Protein AF-A0A5N3V590-F1 (afdb_monomer)

Mean predicted aligned error: 6.96 Å

Organism: Muntiacus muntjak (NCBI:txid9888)

Secondary structure (DSSP, 8-state):
-EEEETTEEE---S-HHHHHHHHHHHHHHHHHHHHHTTS-S-TTHHHHHHHHH-S-EEE--TTS--EEESS---SSTHHHHHHHHHHH--TT--HHHHHHHHHHHHHHHHHH-TT--S-EEEEEEETTEEEEEEE-GGGS--PPP-PPPP-

Structure (mmCIF, N/CA/C/O backbone):
data_AF-A0A5N3V590-F1
#
_entry.id   AF-A0A5N3V590-F1
#
loop_
_atom_site.group_PDB
_atom_site.id
_atom_site.type_symbol
_atom_site.label_atom_id
_atom_site.label_alt_id
_atom_site.label_comp_id
_atom_site.label_asym_id
_atom_site.label_entity_id
_atom_site.label_seq_id
_atom_site.pdbx_PDB_ins_code
_atom_site.Cartn_x
_atom_site.Cartn_y
_atom_site.Cartn_z
_atom_site.occupancy
_atom_site.B_iso_or_equiv
_atom_site.auth_seq_id
_atom_site.auth_comp_id
_atom_site.auth_asym_id
_atom_site.auth_atom_id
_atom_site.pdbx_PDB_model_num
ATOM 1 N N . MET A 1 1 ? 3.738 -4.027 6.807 1.00 84.00 1 MET A N 1
ATOM 2 C CA . MET A 1 1 ? 2.496 -3.360 7.250 1.00 84.00 1 MET A CA 1
ATOM 3 C C . MET A 1 1 ? 2.145 -3.887 8.627 1.00 84.00 1 MET A C 1
ATOM 5 O O . MET A 1 1 ? 2.303 -5.084 8.840 1.00 84.00 1 MET A O 1
ATOM 9 N N . THR A 1 2 ? 1.712 -3.014 9.532 1.00 85.94 2 THR A N 1
ATOM 10 C CA . THR A 1 2 ? 1.514 -3.341 10.952 1.00 85.94 2 THR A CA 1
ATOM 11 C C . THR A 1 2 ? 0.090 -2.972 11.374 1.00 85.94 2 THR A C 1
ATOM 13 O O . THR A 1 2 ? -0.331 -1.842 11.101 1.00 85.94 2 THR A O 1
ATOM 16 N N . PRO A 1 3 ? -0.670 -3.887 12.003 1.00 85.38 3 PRO A N 1
ATOM 17 C CA . PRO A 1 3 ? -1.950 -3.543 12.611 1.00 85.38 3 PRO A CA 1
ATOM 18 C C . PRO A 1 3 ? -1.712 -2.628 13.815 1.00 85.38 3 PRO A C 1
ATOM 20 O O . PRO A 1 3 ? -0.969 -2.979 14.728 1.00 85.38 3 PRO A O 1
ATOM 23 N N . ILE A 1 4 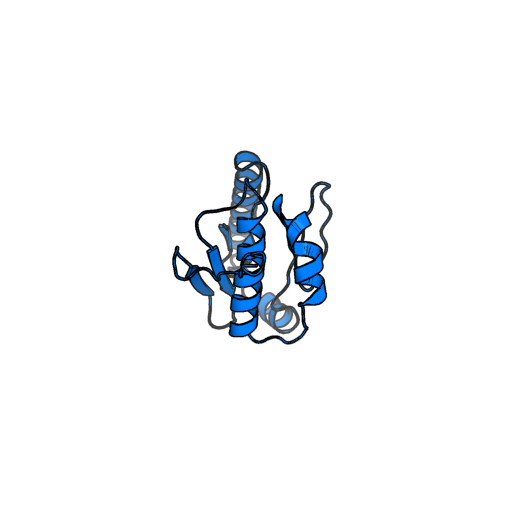? -2.341 -1.457 13.810 1.00 81.50 4 ILE A N 1
ATOM 24 C CA . ILE A 1 4 ? -2.349 -0.527 14.946 1.00 81.50 4 ILE A CA 1
ATOM 25 C C . ILE A 1 4 ? -3.582 -0.776 15.826 1.00 81.50 4 ILE A C 1
ATOM 27 O O . ILE A 1 4 ? -3.513 -0.682 17.048 1.00 81.50 4 ILE A O 1
ATOM 31 N N . HIS A 1 5 ? -4.705 -1.110 15.189 1.00 77.25 5 HIS A N 1
ATOM 32 C CA . HIS A 1 5 ? -5.978 -1.493 15.799 1.00 77.25 5 HIS A CA 1
ATOM 33 C C . HIS A 1 5 ? -6.737 -2.406 14.815 1.00 77.25 5 HIS A C 1
ATOM 35 O O . HIS A 1 5 ? -6.340 -2.504 13.655 1.00 77.25 5 HIS A O 1
ATOM 41 N N . ASP A 1 6 ? -7.856 -3.010 15.228 1.00 73.12 6 ASP A N 1
ATOM 42 C CA . ASP A 1 6 ? -8.696 -3.909 14.409 1.00 73.12 6 ASP A CA 1
ATOM 43 C C . ASP A 1 6 ? -8.997 -3.396 12.986 1.00 73.12 6 ASP A C 1
ATOM 45 O O . ASP A 1 6 ? -9.018 -4.180 12.038 1.00 73.12 6 ASP A O 1
ATOM 49 N N . CYS A 1 7 ? -9.179 -2.079 12.823 1.00 74.06 7 CYS A N 1
ATOM 50 C CA . CYS A 1 7 ? -9.485 -1.437 11.539 1.00 74.06 7 CYS A CA 1
ATOM 51 C C . CYS A 1 7 ? -8.459 -0.363 11.130 1.00 74.06 7 CYS A C 1
ATOM 53 O O . CYS A 1 7 ? -8.726 0.416 10.218 1.00 74.06 7 CYS A O 1
ATOM 55 N N . ILE A 1 8 ? -7.310 -0.270 11.812 1.00 81.56 8 ILE A N 1
ATOM 56 C CA . ILE A 1 8 ? -6.288 0.755 11.544 1.00 81.56 8 ILE A CA 1
ATOM 57 C C . ILE A 1 8 ? -4.962 0.066 11.260 1.00 81.56 8 ILE A C 1
ATOM 59 O O . ILE A 1 8 ? -4.439 -0.671 12.095 1.00 81.56 8 ILE A O 1
ATOM 63 N N . PHE A 1 9 ? -4.389 0.363 10.099 1.00 86.62 9 PHE A N 1
ATOM 64 C CA . PHE A 1 9 ? -3.139 -0.229 9.643 1.00 86.62 9 PHE A CA 1
ATOM 65 C C . PHE A 1 9 ? -2.133 0.849 9.270 1.00 86.62 9 PHE A C 1
ATOM 67 O O . PHE A 1 9 ? -2.486 1.905 8.747 1.00 86.62 9 PHE A O 1
ATOM 74 N N . CYS A 1 10 ? -0.864 0.557 9.535 1.00 87.31 10 CYS A N 1
ATOM 75 C CA . CYS A 1 10 ? 0.249 1.424 9.191 1.00 87.31 10 CYS A CA 1
ATOM 76 C C . CYS A 1 10 ? 1.151 0.760 8.144 1.00 87.31 10 CYS A C 1
ATOM 78 O O . CYS A 1 10 ? 1.582 -0.392 8.293 1.00 87.31 10 CYS A O 1
ATOM 80 N N . CYS A 1 11 ? 1.470 1.518 7.096 1.00 90.12 11 CYS A N 1
ATOM 81 C CA . CYS A 1 11 ? 2.523 1.193 6.144 1.00 90.12 11 CYS A CA 1
ATOM 82 C C . CYS A 1 11 ? 3.797 1.949 6.534 1.00 90.12 11 CYS A C 1
ATOM 84 O O . CYS A 1 11 ? 3.778 3.164 6.709 1.00 90.12 11 CYS A O 1
ATOM 86 N N . HIS A 1 12 ? 4.903 1.221 6.667 1.00 90.44 12 HIS A N 1
ATOM 87 C CA . HIS A 1 12 ? 6.188 1.775 7.081 1.00 90.44 12 HIS A CA 1
ATOM 88 C C . HIS A 1 12 ? 7.080 2.040 5.868 1.00 90.44 12 HIS A C 1
ATOM 90 O O . HIS A 1 12 ? 7.144 1.218 4.956 1.00 90.44 12 HIS A O 1
ATOM 96 N N . SER A 1 13 ? 7.813 3.153 5.887 1.00 88.12 13 SER A N 1
ATOM 97 C CA . SER A 1 13 ? 8.875 3.452 4.922 1.00 88.12 13 SER A CA 1
ATOM 98 C C . SER A 1 13 ? 9.996 4.239 5.598 1.00 88.12 13 SER A C 1
ATOM 100 O O . SER A 1 13 ? 9.710 5.138 6.389 1.00 88.12 13 SER A O 1
ATOM 102 N N . GLY A 1 14 ? 11.254 3.943 5.267 1.00 90.31 14 GLY A N 1
ATOM 103 C CA . GLY A 1 14 ? 12.427 4.569 5.884 1.00 90.31 14 GLY A CA 1
ATOM 104 C C . GLY A 1 14 ? 13.084 3.672 6.936 1.00 90.31 14 GLY A C 1
ATOM 105 O O . GLY A 1 14 ? 13.176 2.461 6.754 1.00 90.31 14 GLY A O 1
ATOM 106 N N . SER A 1 15 ? 13.577 4.265 8.025 1.00 92.38 15 SER A N 1
ATOM 107 C CA . SER A 1 15 ? 14.266 3.532 9.095 1.00 92.38 15 SER A CA 1
ATOM 108 C C . SER A 1 15 ? 13.328 2.530 9.773 1.00 92.38 15 SER A C 1
ATOM 110 O O . SER A 1 15 ? 12.330 2.908 10.392 1.00 92.38 15 SER A O 1
ATOM 112 N N . ALA A 1 16 ? 13.658 1.241 9.666 1.00 88.50 16 ALA A N 1
ATOM 113 C CA . ALA A 1 16 ? 12.868 0.169 10.266 1.00 88.50 16 ALA A CA 1
ATOM 114 C C . ALA A 1 16 ? 12.780 0.315 11.793 1.00 88.50 16 ALA A C 1
ATOM 116 O O . ALA A 1 16 ? 11.709 0.140 12.362 1.00 88.50 16 ALA A O 1
ATOM 117 N N . ALA A 1 17 ? 13.883 0.695 12.448 1.00 90.75 17 ALA A N 1
ATOM 118 C CA . ALA A 1 17 ? 13.911 0.883 13.897 1.00 90.75 17 ALA A CA 1
ATOM 119 C C . ALA A 1 17 ? 13.000 2.037 14.339 1.00 90.75 17 ALA A C 1
ATOM 121 O O . ALA A 1 17 ? 12.196 1.867 15.253 1.00 90.75 17 ALA A O 1
ATOM 122 N N . ASP A 1 18 ? 13.086 3.184 13.660 1.00 91.12 18 ASP A N 1
ATOM 123 C CA . ASP A 1 18 ? 12.321 4.373 14.048 1.00 91.12 18 ASP A CA 1
ATOM 124 C C . ASP A 1 18 ? 10.826 4.166 13.805 1.00 91.12 18 ASP A C 1
ATOM 126 O O . ASP A 1 18 ? 9.996 4.421 14.676 1.00 91.12 18 ASP A O 1
ATOM 130 N N . THR A 1 19 ? 10.473 3.666 12.619 1.00 89.19 19 THR A N 1
ATOM 131 C CA . THR A 1 19 ? 9.070 3.491 12.235 1.00 89.19 19 THR A CA 1
ATOM 132 C C . THR A 1 19 ? 8.377 2.391 13.041 1.00 89.19 19 THR A C 1
ATOM 134 O O . THR A 1 19 ? 7.196 2.545 13.356 1.00 89.19 19 THR A O 1
ATOM 137 N N . GLN A 1 20 ? 9.096 1.334 13.438 1.00 88.62 20 GLN A N 1
ATOM 138 C CA . GLN A 1 20 ? 8.568 0.312 14.342 1.00 88.62 20 GLN A CA 1
ATOM 139 C C . GLN A 1 20 ? 8.363 0.868 15.756 1.00 88.62 20 GLN A C 1
ATOM 141 O O . GLN A 1 20 ? 7.279 0.718 16.310 1.00 88.62 20 GLN A O 1
ATOM 146 N N . ALA A 1 21 ? 9.353 1.575 16.313 1.00 90.81 21 ALA A N 1
ATOM 147 C CA . ALA A 1 21 ? 9.253 2.138 17.660 1.00 90.81 21 ALA A CA 1
ATOM 148 C C . ALA A 1 21 ? 8.084 3.128 17.794 1.00 90.81 21 ALA A C 1
ATOM 150 O O . ALA A 1 21 ? 7.389 3.143 18.811 1.00 90.81 21 ALA A O 1
ATOM 151 N N . VAL A 1 22 ? 7.839 3.936 16.757 1.00 87.50 22 VAL A N 1
ATOM 152 C CA . VAL A 1 22 ? 6.689 4.850 16.717 1.00 87.50 22 VAL A CA 1
ATOM 153 C C . VAL A 1 22 ? 5.368 4.081 16.685 1.00 87.50 22 VAL A C 1
ATOM 155 O O . VAL A 1 22 ? 4.468 4.413 17.455 1.00 87.50 22 VAL A O 1
ATOM 158 N N . ALA A 1 23 ? 5.237 3.052 15.842 1.00 86.69 23 ALA A N 1
ATOM 159 C CA . ALA A 1 23 ? 4.012 2.254 15.801 1.00 86.69 23 ALA A CA 1
ATOM 160 C C . ALA A 1 23 ? 3.746 1.532 17.123 1.00 86.69 23 ALA A C 1
ATOM 162 O O . ALA A 1 23 ? 2.625 1.600 17.621 1.00 86.69 23 ALA A O 1
ATOM 163 N N . ASP A 1 24 ? 4.766 0.928 17.731 1.00 88.06 24 ASP A N 1
ATOM 164 C CA . ASP A 1 24 ? 4.640 0.254 19.025 1.00 88.06 24 ASP A CA 1
ATOM 165 C C . ASP A 1 24 ? 4.199 1.236 20.127 1.00 88.06 24 ASP A C 1
ATOM 167 O O . ASP A 1 24 ? 3.337 0.917 20.950 1.00 88.06 24 ASP A O 1
ATOM 171 N N . GLY A 1 25 ? 4.729 2.465 20.111 1.00 87.38 25 GLY A N 1
ATOM 172 C CA . GLY A 1 25 ? 4.308 3.534 21.018 1.00 87.38 25 GLY A CA 1
ATOM 173 C C . GLY A 1 25 ? 2.841 3.939 20.835 1.00 87.38 25 GLY A C 1
ATOM 174 O O . GLY A 1 25 ? 2.122 4.094 21.823 1.00 87.38 25 GLY A O 1
ATOM 175 N N . ILE A 1 26 ? 2.376 4.065 19.587 1.00 84.88 26 ILE A N 1
ATOM 176 C CA . ILE A 1 26 ? 0.975 4.389 19.271 1.00 84.88 26 ILE A CA 1
ATOM 177 C C . ILE A 1 26 ? 0.046 3.250 19.700 1.00 84.88 26 ILE A C 1
ATOM 179 O O . ILE A 1 26 ? -0.978 3.507 20.330 1.00 84.88 26 ILE A O 1
ATOM 183 N N . ILE A 1 27 ? 0.414 1.998 19.409 1.00 84.38 27 ILE A N 1
ATOM 184 C CA . ILE A 1 27 ? -0.337 0.808 19.834 1.00 84.38 27 ILE A CA 1
ATOM 185 C C . ILE A 1 27 ? -0.506 0.813 21.355 1.00 84.38 27 ILE A C 1
ATOM 187 O O . ILE A 1 27 ? -1.616 0.638 21.857 1.00 84.38 27 ILE A O 1
ATOM 191 N N . TYR A 1 28 ? 0.574 1.072 22.098 1.00 85.94 28 TYR A N 1
ATOM 192 C CA . TYR A 1 28 ? 0.525 1.164 23.555 1.00 85.94 28 TYR A CA 1
ATOM 193 C C . TYR A 1 28 ? -0.418 2.275 24.039 1.00 85.94 28 TYR A C 1
ATOM 195 O O . TYR A 1 28 ? -1.247 2.039 24.917 1.00 85.94 28 TYR A O 1
ATOM 203 N N . GLN A 1 29 ? -0.319 3.478 23.463 1.00 80.88 29 GLN A N 1
ATOM 204 C CA . GLN A 1 29 ? -1.172 4.609 23.840 1.00 80.88 29 GLN A CA 1
ATOM 205 C C . GLN A 1 29 ? -2.652 4.333 23.562 1.00 80.88 29 GLN A C 1
ATOM 207 O O . GLN A 1 29 ? -3.490 4.591 24.423 1.00 80.88 29 GLN A O 1
ATOM 212 N N . LEU A 1 30 ? -2.978 3.773 22.396 1.00 78.50 30 LEU A N 1
ATOM 213 C CA . LEU A 1 30 ? -4.349 3.400 22.046 1.00 78.50 30 LEU A CA 1
ATOM 214 C C . LEU A 1 30 ? -4.886 2.293 22.957 1.00 78.50 30 LEU A C 1
ATOM 216 O O . LEU A 1 30 ? -6.023 2.381 23.417 1.00 78.50 30 LEU A O 1
ATOM 220 N N . GLY A 1 31 ? -4.060 1.291 23.273 1.00 80.12 31 GLY A N 1
ATOM 221 C CA . GLY A 1 31 ? -4.416 0.232 24.215 1.00 80.12 31 GLY A CA 1
ATOM 222 C C . GLY A 1 31 ? -4.702 0.775 25.616 1.00 80.12 31 GLY A C 1
ATOM 223 O O . GLY A 1 31 ? -5.699 0.402 26.230 1.00 80.12 31 GLY A O 1
ATOM 224 N N . PHE A 1 32 ? -3.878 1.707 26.102 1.00 82.44 32 PHE A N 1
ATOM 225 C CA . PHE A 1 32 ? -4.107 2.372 27.384 1.00 82.44 32 PHE A CA 1
ATOM 226 C C . PHE A 1 32 ? -5.411 3.180 27.389 1.00 82.44 32 PHE A C 1
ATOM 228 O O . PHE A 1 32 ? -6.221 3.014 28.299 1.00 82.44 32 PHE A O 1
ATOM 235 N N . LEU A 1 33 ? -5.651 3.993 26.354 1.00 77.38 33 LEU A N 1
ATOM 236 C CA . LEU A 1 33 ? -6.876 4.790 26.219 1.00 77.38 33 LEU A CA 1
ATOM 237 C C . LEU A 1 33 ? -8.133 3.915 26.165 1.00 77.38 33 LEU A C 1
ATOM 239 O O . LEU A 1 33 ? -9.145 4.252 26.771 1.00 77.38 33 LEU A O 1
ATOM 243 N N . SER A 1 34 ? -8.064 2.773 25.480 1.00 72.75 34 SER A N 1
ATOM 244 C CA . SER A 1 34 ? -9.173 1.819 25.434 1.00 72.75 34 SER A CA 1
ATOM 245 C C . SER A 1 34 ? -9.498 1.231 26.812 1.00 72.75 34 SER A C 1
ATOM 247 O O . SER A 1 34 ? -10.667 1.022 27.131 1.00 72.75 34 SER A O 1
ATOM 249 N N . ILE A 1 35 ? -8.485 0.978 27.645 1.00 80.38 35 ILE A N 1
ATOM 250 C CA . ILE A 1 35 ? -8.689 0.495 29.017 1.00 80.38 35 ILE A CA 1
ATOM 251 C C . ILE A 1 35 ? -9.251 1.613 29.899 1.00 80.38 35 ILE A C 1
ATOM 253 O O . ILE A 1 35 ? -10.193 1.382 30.653 1.00 80.38 35 ILE A O 1
ATOM 257 N N . GLU A 1 36 ? -8.686 2.819 29.806 1.00 78.75 36 GLU A N 1
ATOM 258 C CA . GLU A 1 36 ? -9.082 3.969 30.626 1.00 78.75 36 GLU A CA 1
ATOM 259 C C . GLU A 1 36 ? -10.538 4.373 30.388 1.00 78.75 36 GLU A C 1
ATOM 261 O O . GLU A 1 36 ? -11.273 4.648 31.336 1.00 78.75 36 GLU A O 1
ATOM 266 N N . LEU A 1 37 ? -10.979 4.349 29.132 1.00 75.44 37 LEU A N 1
ATOM 267 C CA . LEU A 1 37 ? -12.360 4.662 28.777 1.00 75.44 37 LEU A CA 1
ATOM 268 C C . LEU A 1 37 ? -13.332 3.525 29.133 1.00 75.44 37 LEU A C 1
ATOM 270 O O . LEU A 1 37 ? -14.540 3.733 29.062 1.00 75.44 37 LEU A O 1
ATOM 274 N N . ASN A 1 38 ? -12.832 2.337 29.517 1.00 67.94 38 ASN A N 1
ATOM 275 C CA . ASN A 1 38 ? -13.593 1.089 29.698 1.00 67.94 38 ASN A CA 1
ATOM 276 C C . ASN A 1 38 ? -14.574 0.797 28.543 1.00 67.94 38 ASN A C 1
ATOM 278 O O . ASN A 1 38 ? -15.544 0.049 28.669 1.00 67.94 38 ASN A O 1
ATOM 282 N N . GLU A 1 39 ? -14.286 1.404 27.405 1.00 62.34 39 GLU A N 1
ATOM 283 C CA . GLU A 1 39 ? -14.899 1.191 26.126 1.00 62.34 39 GLU A CA 1
ATOM 284 C C . GLU A 1 39 ? -13.726 0.714 25.263 1.00 62.34 39 GLU A C 1
ATOM 286 O O . GLU A 1 39 ? -12.778 1.478 25.037 1.00 62.34 39 GLU A O 1
ATOM 291 N N . PRO A 1 40 ? -13.739 -0.525 24.729 1.00 58.78 40 PRO A N 1
ATOM 292 C CA . PRO A 1 40 ? -13.126 -0.704 23.408 1.00 58.78 40 PRO A CA 1
ATOM 293 C C . PRO A 1 40 ? -13.614 0.477 22.569 1.00 58.78 40 PRO A C 1
ATOM 295 O O . PRO A 1 40 ? -14.786 0.795 22.724 1.00 58.78 40 PRO A O 1
ATOM 298 N N . LEU A 1 41 ? -12.744 1.176 21.826 1.00 53.84 41 LEU A N 1
ATOM 299 C CA . LEU A 1 41 ? -13.010 2.451 21.119 1.00 53.84 41 LEU A CA 1
ATOM 300 C C . LEU A 1 41 ? -14.173 2.326 20.092 1.00 53.84 41 LEU A C 1
ATOM 302 O O . LEU A 1 41 ? -14.024 2.537 18.890 1.00 53.84 41 LEU A O 1
ATOM 306 N N . LEU A 1 42 ? -15.350 1.920 20.565 1.00 52.72 42 LEU A N 1
ATOM 307 C CA . LEU A 1 42 ? -16.367 1.156 19.871 1.00 52.72 42 LEU A CA 1
ATOM 308 C C . LEU A 1 42 ? -17.380 2.151 19.357 1.00 52.72 42 LEU A C 1
ATOM 310 O O . LEU A 1 42 ? -18.186 2.714 20.093 1.00 52.72 42 LEU A O 1
ATOM 314 N N . VAL A 1 43 ? -17.353 2.285 18.040 1.00 49.84 43 VAL A N 1
ATOM 315 C CA . VAL A 1 43 ? -18.400 1.748 17.164 1.00 49.84 43 VAL A CA 1
ATOM 316 C C . VAL A 1 43 ? -19.810 2.335 17.306 1.00 49.84 43 VAL A C 1
ATOM 318 O O . VAL A 1 43 ? -20.570 2.221 16.370 1.00 49.84 43 VAL A O 1
ATOM 321 N N . HIS A 1 44 ? -20.211 3.072 18.337 1.00 40.78 44 HIS A N 1
ATOM 322 C CA . HIS A 1 44 ? -21.474 3.819 18.258 1.00 40.78 44 HIS A CA 1
ATOM 323 C C . HIS A 1 44 ? -21.234 5.242 17.751 1.00 40.78 44 HIS A C 1
ATOM 325 O O . HIS A 1 44 ? -21.681 5.603 16.663 1.00 40.78 44 HIS A O 1
ATOM 331 N N . THR A 1 45 ? -20.465 6.037 18.497 1.00 42.03 45 THR A N 1
ATOM 332 C CA . THR A 1 45 ? -20.056 7.384 18.067 1.00 42.03 45 THR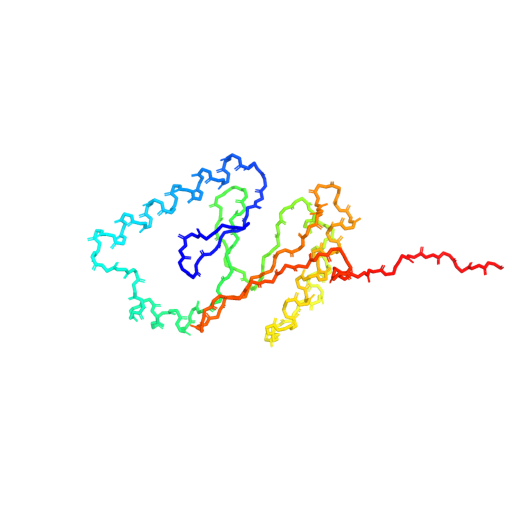 A CA 1
ATOM 333 C C . THR A 1 45 ? -19.004 7.279 16.972 1.00 42.03 45 THR A C 1
ATOM 335 O O . THR A 1 45 ? -19.126 7.936 15.942 1.00 42.03 45 THR A O 1
ATOM 338 N N . ALA A 1 46 ? -18.042 6.365 17.142 1.00 48.50 46 ALA A N 1
ATOM 339 C CA . ALA A 1 46 ? -17.081 6.043 16.107 1.00 48.50 46 ALA A CA 1
ATOM 340 C C . ALA A 1 46 ? -17.712 5.281 14.935 1.00 48.50 46 ALA A C 1
ATOM 342 O O . ALA A 1 46 ? -17.310 5.619 13.849 1.00 48.50 46 ALA A O 1
ATOM 343 N N . ALA A 1 47 ? -18.709 4.375 15.035 1.00 42.88 47 ALA A N 1
ATOM 344 C CA . ALA A 1 47 ? -19.309 3.833 13.792 1.00 42.88 47 ALA A CA 1
ATOM 345 C C . ALA A 1 47 ? -20.306 4.760 13.114 1.00 42.88 47 ALA A C 1
ATOM 347 O O . ALA A 1 47 ? -20.418 4.687 11.903 1.00 42.88 47 ALA A O 1
ATOM 348 N N . SER A 1 48 ? -20.988 5.658 13.828 1.00 47.03 48 SER A N 1
ATOM 349 C CA . SER A 1 48 ? -21.820 6.677 13.168 1.00 47.03 48 SER A CA 1
ATOM 350 C C . SER A 1 48 ? -20.950 7.689 12.415 1.00 47.03 48 SER A C 1
ATOM 352 O O . SER A 1 48 ? -21.251 8.013 11.272 1.00 47.03 48 SER A O 1
ATOM 354 N N . LEU A 1 49 ? -19.823 8.104 13.009 1.00 49.69 49 LEU A N 1
ATOM 355 C CA . LEU A 1 49 ? -18.787 8.888 12.332 1.00 49.69 49 LEU A CA 1
ATOM 356 C C . LEU A 1 49 ? -18.079 8.051 11.249 1.00 49.69 49 LEU A C 1
ATOM 358 O O . LEU A 1 49 ? -18.030 8.469 10.109 1.00 49.69 49 LEU A O 1
ATOM 362 N N . PHE A 1 50 ? -17.619 6.831 11.519 1.00 48.69 50 PHE A N 1
ATOM 363 C CA . PHE A 1 50 ? -16.990 5.951 10.522 1.00 48.69 50 PHE A CA 1
ATOM 364 C C . PHE A 1 50 ? -17.941 5.621 9.376 1.00 48.69 50 PHE A C 1
ATOM 366 O O . PHE A 1 50 ? -17.453 5.418 8.285 1.00 48.69 50 PHE A O 1
ATOM 373 N N . LYS A 1 51 ? -19.266 5.563 9.540 1.00 48.38 51 LYS A N 1
ATOM 374 C CA . LYS A 1 51 ? -20.156 5.324 8.392 1.00 48.38 51 LYS A CA 1
ATOM 375 C C . LYS A 1 51 ? -20.133 6.489 7.403 1.00 48.38 51 LYS A C 1
ATOM 377 O O . LYS A 1 51 ? -20.264 6.268 6.205 1.00 48.38 51 LYS A O 1
ATOM 382 N N . GLU A 1 52 ? -19.940 7.710 7.901 1.00 52.66 52 GLU A N 1
ATOM 383 C CA . GLU A 1 52 ? -19.752 8.919 7.088 1.00 52.66 52 GLU A CA 1
ATOM 384 C C . GLU A 1 52 ? -18.283 9.148 6.682 1.00 52.66 52 GLU A C 1
ATOM 386 O O . GLU A 1 52 ? -18.009 9.922 5.768 1.00 52.66 52 GLU A O 1
ATOM 391 N N . ILE A 1 53 ? -17.340 8.473 7.345 1.0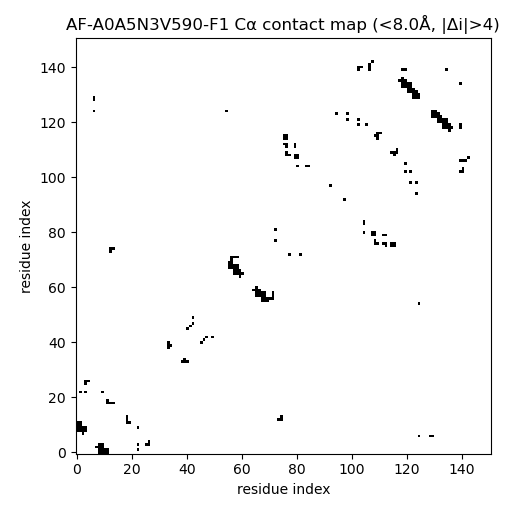0 61.09 53 ILE A N 1
ATOM 392 C CA . ILE A 1 53 ? -15.897 8.725 7.268 1.00 61.09 53 ILE A CA 1
ATOM 393 C C . ILE A 1 53 ? -15.104 7.428 6.963 1.00 61.09 53 ILE A C 1
ATOM 395 O O . ILE A 1 53 ? -13.911 7.349 7.229 1.00 61.09 53 ILE A O 1
ATOM 399 N N . TRP A 1 54 ? -15.739 6.370 6.443 1.00 68.94 54 TRP A N 1
ATOM 400 C CA . TRP A 1 54 ? -15.076 5.078 6.197 1.00 68.94 54 TRP A CA 1
ATOM 401 C C . TRP A 1 54 ? -14.065 5.224 5.064 1.00 68.94 54 TRP A C 1
ATOM 403 O O . TRP A 1 54 ? -14.317 5.927 4.088 1.00 68.94 54 TRP A O 1
ATOM 413 N N . GLY A 1 55 ? -12.951 4.493 5.149 1.00 76.25 55 GLY A N 1
ATOM 414 C CA . GLY A 1 55 ? -12.019 4.376 4.028 1.00 76.25 55 GLY A CA 1
ATOM 415 C C . GLY A 1 55 ? -11.171 5.629 3.847 1.00 76.25 55 GLY A C 1
ATOM 416 O O . GLY A 1 55 ? -11.092 6.188 2.756 1.00 76.25 55 GLY A O 1
ATOM 417 N N . GLN A 1 56 ? -10.537 6.082 4.926 1.00 84.50 56 GLN A N 1
ATOM 418 C CA . GLN A 1 56 ? -9.618 7.212 4.870 1.00 84.50 56 GLN A CA 1
ATOM 419 C C . GLN A 1 56 ? -8.186 6.762 4.658 1.00 84.50 56 GLN A C 1
ATOM 421 O O . GLN A 1 56 ? -7.717 5.799 5.264 1.00 84.50 56 GLN A O 1
ATOM 426 N N . VAL A 1 57 ? -7.467 7.549 3.867 1.00 86.69 57 VAL A N 1
ATOM 427 C CA . VAL A 1 57 ? -6.028 7.418 3.702 1.00 86.69 57 VAL A CA 1
ATOM 428 C C . VAL A 1 57 ? -5.372 8.697 4.206 1.00 86.69 57 VAL A C 1
ATOM 430 O O . VAL A 1 57 ? -5.709 9.805 3.782 1.00 86.69 57 VAL A O 1
ATOM 433 N N . TYR A 1 58 ? -4.425 8.532 5.125 1.00 87.44 58 TYR A N 1
ATOM 434 C CA . TYR A 1 58 ? -3.623 9.616 5.675 1.00 87.44 58 TYR A CA 1
ATOM 435 C C . TYR A 1 58 ? -2.156 9.396 5.336 1.00 87.44 58 TYR A C 1
ATOM 437 O O . TYR A 1 58 ? -1.621 8.306 5.532 1.00 87.44 58 TYR A O 1
ATOM 445 N N . SER A 1 59 ? -1.501 10.452 4.865 1.00 87.69 59 SER A N 1
ATOM 446 C CA . SER A 1 59 ? -0.059 10.480 4.646 1.00 87.69 59 SER A CA 1
ATOM 447 C C . SER A 1 59 ? 0.613 11.328 5.719 1.00 87.69 59 SER A C 1
ATOM 449 O O . SER A 1 59 ? 0.187 12.455 5.994 1.00 87.69 59 SER A O 1
ATOM 451 N N . VAL A 1 60 ? 1.666 10.772 6.322 1.00 88.56 60 VAL A N 1
ATOM 452 C CA . VAL A 1 60 ? 2.520 11.444 7.308 1.00 88.56 60 VAL A CA 1
ATOM 453 C C . VAL A 1 60 ? 3.955 11.459 6.774 1.00 88.56 60 VAL A C 1
ATOM 455 O O . VAL A 1 60 ? 4.737 10.557 7.080 1.00 88.56 60 VAL A O 1
ATOM 458 N N . PRO A 1 61 ? 4.312 12.428 5.910 1.00 87.31 61 PRO A N 1
ATOM 459 C CA . PRO A 1 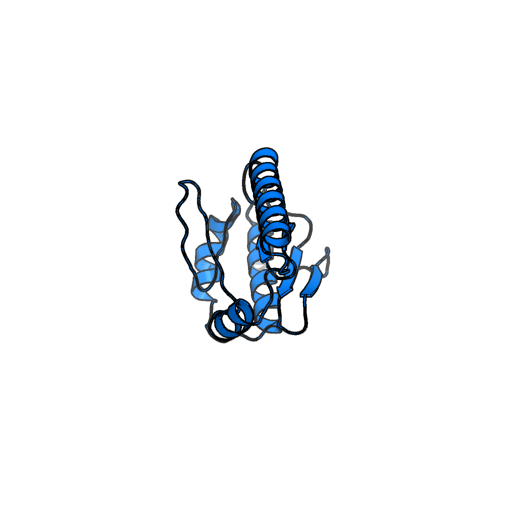61 ? 5.665 12.532 5.381 1.00 87.31 61 PRO A CA 1
ATOM 460 C C . PRO A 1 61 ? 6.669 12.974 6.454 1.00 87.31 61 PRO A C 1
ATOM 462 O O . PRO A 1 61 ? 6.317 13.466 7.532 1.00 87.31 61 PRO A O 1
ATOM 465 N N . MET A 1 62 ? 7.957 12.864 6.119 1.00 84.00 62 MET A N 1
ATOM 466 C CA . MET A 1 62 ? 9.030 13.462 6.913 1.00 84.00 62 MET A CA 1
ATOM 467 C C . MET A 1 62 ? 8.759 14.963 7.098 1.00 84.00 62 MET A C 1
ATOM 469 O O . MET A 1 62 ? 8.566 15.684 6.122 1.00 84.00 62 MET A O 1
ATOM 473 N N . GLY A 1 63 ? 8.736 15.432 8.348 1.00 83.00 63 GLY A N 1
ATOM 474 C CA . GLY A 1 63 ? 8.338 16.806 8.688 1.00 83.00 63 GLY A CA 1
ATOM 475 C C . GLY A 1 63 ? 7.028 16.917 9.474 1.00 83.00 63 GLY A C 1
ATOM 476 O O . GLY A 1 63 ? 6.583 18.031 9.737 1.00 83.00 63 GLY A O 1
ATOM 477 N N . SER A 1 64 ? 6.439 15.787 9.881 1.00 78.69 64 SER A N 1
ATOM 478 C CA . SER A 1 64 ? 5.330 15.714 10.849 1.00 78.69 64 SER A CA 1
ATOM 479 C C . SER A 1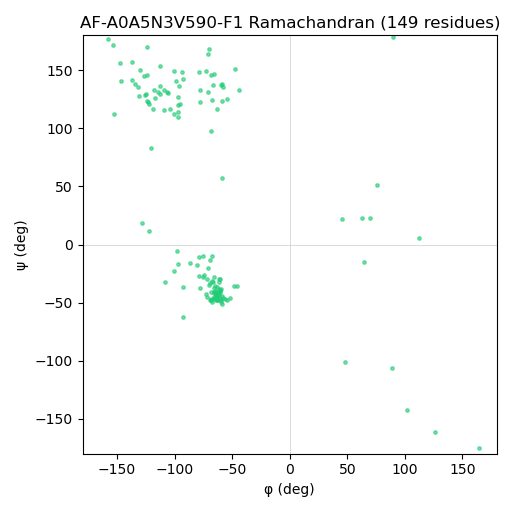 64 ? 4.034 16.399 10.403 1.00 78.69 64 SER A C 1
ATOM 481 O O . SER A 1 64 ? 3.199 16.758 11.232 1.00 78.69 64 SER A O 1
ATOM 483 N N . MET A 1 65 ? 3.846 16.575 9.096 1.00 84.88 65 MET A N 1
ATOM 484 C CA . MET A 1 65 ? 2.556 16.974 8.540 1.00 84.88 65 MET A CA 1
ATOM 485 C C . MET A 1 65 ? 1.633 15.759 8.464 1.00 84.88 65 MET A C 1
ATOM 487 O O . MET A 1 65 ? 2.100 14.647 8.248 1.00 84.88 65 MET A O 1
ATOM 491 N N . MET A 1 66 ? 0.328 15.972 8.606 1.00 81.81 66 MET A N 1
ATOM 492 C CA . MET A 1 66 ? -0.692 14.950 8.375 1.00 81.81 66 MET A CA 1
ATOM 493 C C . MET A 1 66 ? -1.656 15.470 7.318 1.00 81.81 66 MET A C 1
ATOM 495 O O . MET A 1 66 ? -2.238 16.542 7.486 1.00 81.81 66 MET A O 1
ATOM 499 N N . VAL A 1 67 ? -1.807 14.725 6.225 1.00 83.62 67 VAL A N 1
ATOM 500 C CA . VAL A 1 67 ? -2.655 15.125 5.098 1.00 83.62 67 VAL A CA 1
ATOM 501 C C . VAL A 1 67 ? -3.569 13.969 4.715 1.00 83.62 67 VAL A C 1
ATOM 503 O O . VAL A 1 67 ? -3.100 12.853 4.494 1.00 83.62 67 VAL A O 1
ATOM 506 N N . GLN A 1 68 ? -4.872 14.241 4.633 1.00 85.44 68 GLN A N 1
ATOM 507 C CA . GLN A 1 68 ? -5.851 13.297 4.099 1.00 85.44 68 GLN A CA 1
ATOM 508 C C . GLN A 1 68 ? -5.780 13.302 2.570 1.00 85.44 68 GLN A C 1
ATOM 510 O O . GLN A 1 68 ? -5.759 14.367 1.950 1.00 85.44 68 GLN A O 1
ATOM 515 N N . GLN A 1 69 ? -5.750 12.119 1.963 1.00 86.38 69 GLN A N 1
ATOM 516 C CA . GLN A 1 69 ? -5.687 11.952 0.513 1.00 86.38 69 GLN A CA 1
ATOM 517 C C . GLN A 1 69 ? -6.651 10.850 0.065 1.00 86.38 69 GLN A C 1
ATOM 519 O O . GLN A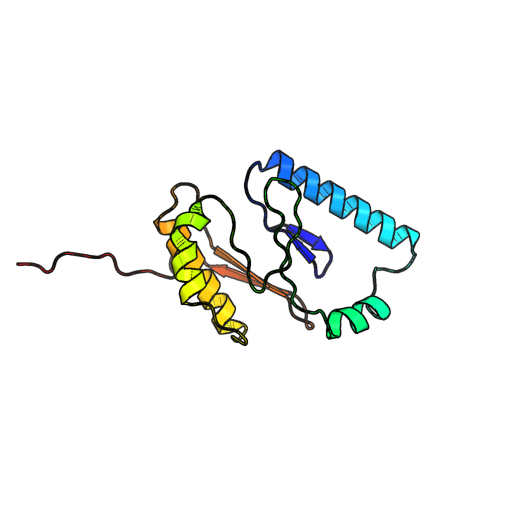 1 69 ? -7.005 9.977 0.852 1.00 86.38 69 GLN A O 1
ATOM 524 N N . SER A 1 70 ? -7.067 10.871 -1.203 1.00 87.94 70 SER A N 1
ATOM 525 C CA . SER A 1 70 ? -7.876 9.785 -1.778 1.00 87.94 70 SER A CA 1
ATOM 526 C C . SER A 1 70 ? -7.053 8.511 -2.000 1.00 87.94 70 SER A C 1
ATOM 528 O O . SER A 1 70 ? -7.568 7.404 -1.911 1.00 87.94 70 SER A O 1
ATOM 530 N N . PHE A 1 71 ? -5.753 8.671 -2.250 1.00 91.44 71 PHE A N 1
ATOM 531 C CA . PHE A 1 71 ? -4.751 7.612 -2.231 1.00 91.44 71 PHE A CA 1
ATOM 532 C C . PHE A 1 71 ? -3.416 8.204 -1.767 1.00 91.44 71 PHE A C 1
ATOM 534 O O . PHE A 1 71 ? -3.178 9.405 -1.920 1.00 91.44 71 PHE A O 1
ATOM 541 N N . ALA A 1 72 ? -2.535 7.368 -1.225 1.00 91.94 72 ALA A N 1
ATOM 542 C CA . ALA A 1 72 ? -1.187 7.769 -0.847 1.00 91.94 72 ALA A CA 1
ATOM 543 C C . ALA A 1 72 ? -0.177 6.731 -1.338 1.00 91.94 72 ALA A C 1
ATOM 545 O O . ALA A 1 72 ? -0.395 5.526 -1.221 1.00 91.94 72 ALA A O 1
ATOM 546 N N . THR A 1 73 ? 0.939 7.217 -1.868 1.00 93.25 73 THR A N 1
ATOM 547 C CA . THR A 1 73 ? 2.099 6.417 -2.258 1.00 93.25 73 THR A CA 1
ATOM 548 C C . THR A 1 73 ? 3.331 6.962 -1.541 1.00 93.25 73 THR A C 1
ATOM 550 O O . THR A 1 73 ? 3.438 8.161 -1.276 1.00 93.25 73 THR A O 1
ATOM 553 N N . GLY A 1 74 ? 4.255 6.080 -1.175 1.00 92.38 74 GLY A N 1
ATOM 554 C CA . GLY A 1 74 ? 5.417 6.424 -0.361 1.00 92.38 74 GLY A CA 1
ATOM 555 C C . GLY A 1 74 ? 6.545 5.418 -0.547 1.00 92.38 74 GLY A C 1
ATOM 556 O O . GLY A 1 74 ? 6.392 4.445 -1.278 1.00 92.38 74 GLY A O 1
ATOM 557 N N . GLY A 1 75 ? 7.680 5.665 0.104 1.00 91.94 75 GLY A N 1
ATOM 558 C CA . GLY A 1 75 ? 8.906 4.892 -0.106 1.00 91.94 75 GLY A CA 1
ATOM 559 C C . GLY A 1 75 ? 9.806 5.461 -1.207 1.00 91.94 75 GLY A C 1
ATOM 560 O O . GLY A 1 75 ? 9.504 6.484 -1.823 1.00 91.94 75 GLY A O 1
ATOM 561 N N . SER A 1 76 ? 10.947 4.808 -1.409 1.00 93.06 76 SER A N 1
ATOM 562 C CA . SER A 1 76 ? 11.993 5.172 -2.375 1.00 93.06 76 SER A CA 1
ATOM 563 C C . SER A 1 76 ? 11.510 5.092 -3.824 1.00 93.06 76 SER A C 1
ATOM 565 O O . SER A 1 76 ? 11.782 6.000 -4.616 1.00 93.06 76 SER A O 1
ATOM 567 N N . GLY A 1 77 ? 10.733 4.061 -4.151 1.00 92.19 77 GLY A N 1
ATOM 568 C CA . GLY A 1 77 ? 10.284 3.814 -5.512 1.00 92.19 77 GLY A CA 1
ATOM 569 C C . GLY A 1 77 ? 9.106 4.685 -5.966 1.00 92.19 77 GLY A C 1
ATOM 570 O O . GLY A 1 77 ? 8.855 4.826 -7.164 1.00 92.19 77 GLY A O 1
ATOM 571 N N . ASN A 1 78 ? 8.467 5.412 -5.037 1.00 93.00 78 ASN A N 1
ATOM 572 C CA . ASN A 1 78 ? 7.351 6.317 -5.324 1.00 93.00 78 ASN A CA 1
ATOM 573 C C . ASN A 1 78 ? 7.630 7.269 -6.504 1.00 93.00 78 ASN A C 1
ATOM 575 O O . ASN A 1 78 ? 6.735 7.566 -7.293 1.00 93.00 78 ASN A O 1
ATOM 579 N N . SER A 1 79 ? 8.877 7.726 -6.656 1.00 92.44 79 SER A N 1
ATOM 580 C CA . SER A 1 79 ? 9.278 8.621 -7.749 1.00 92.44 79 SER A CA 1
ATOM 581 C C . SER A 1 79 ? 9.097 8.019 -9.152 1.00 92.44 79 SER A C 1
ATOM 583 O O . SER A 1 79 ? 8.798 8.760 -10.089 1.00 92.44 79 SER A O 1
ATOM 585 N N . TYR A 1 80 ? 9.210 6.696 -9.299 1.00 93.38 80 TYR A N 1
ATOM 586 C CA . TYR A 1 80 ? 9.032 5.989 -10.568 1.00 93.38 80 TYR A CA 1
ATOM 587 C C . TYR A 1 80 ? 7.558 5.828 -10.940 1.00 93.38 80 TYR A C 1
ATOM 589 O O . TYR A 1 80 ? 7.189 5.939 -12.110 1.00 93.38 80 TYR A O 1
ATOM 597 N N . ILE A 1 81 ? 6.705 5.585 -9.942 1.00 95.19 81 ILE A N 1
ATOM 598 C CA . ILE A 1 81 ? 5.305 5.211 -10.166 1.00 95.19 81 ILE A CA 1
ATOM 599 C C . ILE A 1 81 ? 4.332 6.386 -10.062 1.00 95.19 81 ILE A C 1
ATOM 601 O O . ILE A 1 81 ? 3.218 6.282 -10.572 1.00 95.19 81 ILE A O 1
ATOM 605 N N . TYR A 1 82 ? 4.731 7.515 -9.463 1.00 93.00 82 TYR A N 1
ATOM 606 C CA . TYR A 1 82 ? 3.832 8.638 -9.163 1.00 93.00 82 TYR A CA 1
ATOM 607 C C . TYR A 1 82 ? 3.022 9.112 -10.379 1.00 93.00 82 TYR A C 1
ATOM 609 O O . TYR A 1 82 ? 1.805 9.271 -10.298 1.00 93.00 82 TYR A O 1
ATOM 617 N N . GLY A 1 83 ? 3.678 9.282 -11.532 1.00 93.31 83 GLY A N 1
ATOM 618 C CA . GLY A 1 83 ? 3.007 9.694 -12.768 1.00 93.31 83 GLY A CA 1
ATOM 619 C C . GLY A 1 83 ? 2.008 8.655 -13.285 1.00 93.31 83 GLY A C 1
ATOM 620 O O . GLY A 1 83 ? 0.913 9.015 -13.710 1.00 93.31 83 GLY A O 1
ATOM 621 N N . CYS A 1 84 ? 2.358 7.368 -13.204 1.00 91.62 84 CYS A N 1
ATOM 622 C CA . CYS A 1 84 ? 1.499 6.266 -13.636 1.00 91.62 84 CYS A CA 1
ATOM 623 C C . CYS A 1 84 ? 0.266 6.125 -12.734 1.00 91.62 84 CYS A C 1
ATOM 625 O O . CYS A 1 84 ? -0.859 6.056 -13.233 1.00 91.62 84 CYS A O 1
ATOM 627 N N . VAL A 1 85 ? 0.474 6.151 -11.415 1.00 93.88 85 VAL A N 1
ATOM 628 C CA . VAL A 1 85 ? -0.585 6.079 -10.401 1.00 93.88 85 VAL A CA 1
ATOM 629 C C . VAL A 1 85 ? -1.543 7.252 -10.570 1.00 93.88 85 VAL A C 1
ATOM 631 O O . VAL A 1 85 ? -2.744 7.038 -10.698 1.00 93.88 85 VAL A O 1
ATOM 634 N N . ASN A 1 86 ? -1.025 8.478 -10.668 1.00 92.62 86 ASN A N 1
ATOM 635 C CA . ASN A 1 86 ? -1.855 9.671 -10.817 1.00 92.62 86 ASN A CA 1
ATOM 636 C C . ASN A 1 86 ? -2.646 9.690 -12.139 1.00 92.62 86 ASN A C 1
ATOM 638 O O . ASN A 1 86 ? -3.785 10.143 -12.165 1.00 92.62 86 ASN A O 1
ATOM 642 N N . ALA A 1 87 ? -2.070 9.185 -13.236 1.00 92.56 87 ALA A N 1
ATOM 643 C CA . ALA A 1 87 ? -2.757 9.116 -14.528 1.00 92.56 87 ALA A CA 1
ATOM 644 C C . ALA A 1 87 ? -3.821 8.005 -14.603 1.00 92.56 87 ALA A C 1
ATOM 646 O O . ALA A 1 87 ? -4.751 8.097 -15.401 1.00 92.56 87 ALA A O 1
ATOM 647 N N . THR A 1 88 ? -3.668 6.946 -13.807 1.00 91.75 88 THR A N 1
ATOM 648 C CA . THR A 1 88 ? -4.516 5.744 -13.873 1.00 91.75 88 THR A CA 1
ATOM 649 C C . THR A 1 88 ? -5.593 5.725 -12.783 1.00 91.75 88 THR A C 1
ATOM 651 O O . THR A 1 88 ? -6.622 5.062 -12.950 1.00 91.75 88 THR A O 1
ATOM 654 N N . TYR A 1 89 ? -5.374 6.454 -11.684 1.00 91.56 89 TYR A N 1
ATOM 655 C CA . TYR A 1 89 ? -6.312 6.567 -10.573 1.00 91.56 89 TYR A CA 1
ATOM 656 C C . TYR A 1 89 ? -7.671 7.102 -11.037 1.00 91.56 89 TYR A C 1
ATOM 658 O O . TYR A 1 89 ? -7.769 8.060 -11.805 1.00 91.56 89 TYR A O 1
ATOM 666 N N . ARG A 1 90 ? -8.733 6.468 -10.541 1.00 91.00 90 ARG A N 1
ATOM 667 C CA . ARG A 1 90 ? -10.124 6.838 -10.790 1.00 91.00 90 ARG A CA 1
ATOM 668 C C . ARG A 1 90 ? -10.895 6.747 -9.481 1.00 91.00 90 ARG A C 1
ATOM 670 O O . ARG A 1 90 ? -10.663 5.844 -8.683 1.00 91.00 90 ARG A O 1
ATOM 677 N N . GLU A 1 91 ? -11.810 7.683 -9.268 1.00 88.75 91 GLU A N 1
ATOM 678 C CA . GLU A 1 91 ? -12.726 7.622 -8.130 1.00 88.75 91 GLU A CA 1
ATOM 679 C C . GLU A 1 91 ? -13.782 6.531 -8.343 1.00 88.75 91 GLU A C 1
ATOM 681 O O . GLU A 1 91 ? -14.175 6.248 -9.476 1.00 88.75 91 GLU A O 1
ATOM 686 N N . GLY A 1 92 ? -14.245 5.923 -7.247 1.00 86.56 92 GLY A N 1
ATOM 687 C CA . GLY A 1 92 ? -15.311 4.918 -7.282 1.00 86.56 92 GLY A CA 1
ATOM 688 C C . GLY A 1 92 ? -14.917 3.579 -7.915 1.00 86.56 92 GLY A C 1
ATOM 689 O O . GLY A 1 92 ? -15.795 2.864 -8.393 1.00 86.56 92 GLY A O 1
ATOM 690 N N . ILE A 1 93 ? -13.624 3.242 -7.943 1.00 90.25 93 ILE A N 1
ATOM 691 C CA . ILE A 1 93 ? -13.151 1.918 -8.372 1.00 90.25 93 ILE A CA 1
ATOM 692 C C . ILE A 1 93 ? -13.606 0.826 -7.399 1.00 90.25 93 ILE A C 1
ATOM 694 O O . ILE A 1 93 ? -13.707 1.051 -6.191 1.00 90.25 93 ILE A O 1
ATOM 698 N N . THR A 1 94 ? -13.878 -0.363 -7.933 1.00 93.75 94 THR A N 1
ATOM 699 C CA . THR A 1 94 ? -14.262 -1.530 -7.124 1.00 93.75 94 THR A CA 1
ATOM 700 C C . THR A 1 94 ? -13.082 -2.065 -6.309 1.00 93.75 94 THR A C 1
ATOM 702 O O . THR A 1 94 ? -11.922 -1.757 -6.593 1.00 93.75 94 THR A O 1
ATOM 705 N N . LYS A 1 95 ? -13.361 -2.894 -5.296 1.00 91.31 95 LYS A N 1
ATOM 706 C CA . LYS A 1 95 ? -12.333 -3.544 -4.469 1.00 91.31 95 LYS A CA 1
ATOM 707 C C . LYS A 1 95 ? -11.336 -4.327 -5.323 1.00 91.31 95 LYS A C 1
ATOM 709 O O . LYS A 1 95 ? -10.130 -4.165 -5.160 1.00 91.31 95 LYS A O 1
ATOM 714 N N . GLU A 1 96 ? -11.825 -5.137 -6.255 1.00 93.44 96 GLU A N 1
ATOM 715 C CA . GLU A 1 96 ? -11.002 -5.980 -7.124 1.00 93.44 96 GLU A CA 1
ATOM 716 C C . GLU A 1 96 ? -10.142 -5.137 -8.073 1.00 93.44 96 GLU A C 1
ATOM 718 O O . GLU A 1 96 ? -8.955 -5.412 -8.254 1.00 93.44 96 GLU A O 1
ATOM 723 N N . GLU A 1 97 ? -10.709 -4.067 -8.638 1.00 94.06 97 GLU A N 1
ATOM 724 C CA . GLU A 1 97 ? -9.956 -3.121 -9.465 1.00 94.06 97 GLU A CA 1
ATOM 725 C C . GLU A 1 97 ? -8.898 -2.369 -8.656 1.00 94.06 97 GLU A C 1
ATOM 727 O O . GLU A 1 97 ? -7.803 -2.140 -9.164 1.00 94.06 97 GLU A O 1
ATOM 732 N N . CYS A 1 98 ? -9.196 -2.015 -7.404 1.00 93.56 98 CYS A N 1
ATOM 733 C CA . CYS A 1 98 ? -8.251 -1.375 -6.496 1.00 93.56 98 CYS A CA 1
ATOM 734 C C . CYS A 1 98 ? -7.078 -2.308 -6.172 1.00 93.56 98 CYS A C 1
ATOM 736 O O . CYS A 1 98 ? -5.923 -1.915 -6.332 1.00 93.56 98 CYS A O 1
ATOM 738 N N . LEU A 1 99 ? -7.355 -3.570 -5.827 1.00 94.62 99 LEU A N 1
ATOM 739 C CA . LEU A 1 99 ? -6.322 -4.584 -5.590 1.00 94.62 99 LEU A CA 1
ATOM 740 C C . LEU A 1 99 ? -5.424 -4.765 -6.820 1.00 94.62 99 LEU A C 1
ATOM 742 O O . LEU A 1 99 ? -4.198 -4.753 -6.698 1.00 94.62 99 LEU A O 1
ATOM 746 N N . GLN A 1 100 ? -6.018 -4.861 -8.012 1.00 94.44 100 GLN A N 1
ATOM 747 C CA . GLN A 1 100 ? -5.259 -4.985 -9.254 1.00 94.44 100 GLN A CA 1
ATOM 748 C C . GLN A 1 100 ? -4.446 -3.721 -9.565 1.00 94.44 100 GLN A C 1
ATOM 750 O O . GLN A 1 100 ? -3.299 -3.814 -10.003 1.00 94.44 100 GLN A O 1
ATOM 755 N N . PHE A 1 101 ? -5.018 -2.538 -9.340 1.00 95.00 101 PHE A N 1
ATOM 756 C CA . PHE A 1 101 ? -4.343 -1.255 -9.515 1.00 95.00 101 PHE A CA 1
ATOM 757 C C . PHE A 1 101 ? -3.114 -1.143 -8.609 1.00 95.00 101 PHE A C 1
ATOM 759 O O . PHE A 1 101 ? -2.025 -0.822 -9.089 1.00 95.00 101 PHE A O 1
ATOM 766 N N . THR A 1 102 ? -3.257 -1.479 -7.326 1.00 95.50 102 THR A N 1
ATOM 767 C CA . THR A 1 102 ? -2.151 -1.488 -6.364 1.00 95.50 102 THR A CA 1
ATOM 768 C C . THR A 1 102 ? -1.096 -2.528 -6.735 1.00 95.50 102 THR A C 1
ATOM 770 O O . THR A 1 102 ? 0.091 -2.208 -6.724 1.00 95.50 102 THR A O 1
ATOM 773 N N . ALA A 1 103 ? -1.500 -3.742 -7.129 1.00 96.12 103 ALA A N 1
ATOM 774 C CA . ALA A 1 103 ? -0.572 -4.781 -7.579 1.00 96.12 103 ALA A CA 1
ATOM 775 C C . ALA A 1 103 ? 0.250 -4.327 -8.794 1.00 96.12 103 ALA A C 1
ATOM 777 O O . ALA A 1 103 ? 1.467 -4.504 -8.822 1.00 96.12 103 ALA A O 1
ATOM 778 N N . ASN A 1 104 ? -0.396 -3.699 -9.778 1.00 95.12 104 ASN A N 1
ATOM 779 C CA . ASN A 1 104 ? 0.262 -3.174 -10.973 1.00 95.12 104 ASN A CA 1
ATOM 780 C C . ASN A 1 104 ? 1.252 -2.051 -10.630 1.00 95.12 104 ASN A C 1
ATOM 782 O O . ASN A 1 104 ? 2.379 -2.063 -11.121 1.00 95.12 104 ASN A O 1
ATOM 786 N N . ALA A 1 105 ? 0.858 -1.106 -9.772 1.00 95.44 105 ALA A N 1
ATOM 787 C CA . ALA A 1 105 ? 1.726 -0.011 -9.347 1.00 95.44 105 ALA A CA 1
ATOM 788 C C . ALA A 1 105 ? 2.959 -0.522 -8.584 1.00 95.44 105 ALA A C 1
ATOM 790 O O . ALA A 1 105 ? 4.076 -0.131 -8.903 1.00 95.44 105 ALA A O 1
ATOM 791 N N . LEU A 1 106 ? 2.775 -1.441 -7.631 1.00 95.62 106 LEU A N 1
ATOM 792 C CA . LEU A 1 106 ? 3.879 -2.033 -6.866 1.00 95.62 106 LEU A CA 1
ATOM 793 C C . LEU A 1 106 ? 4.790 -2.909 -7.728 1.00 95.62 106 LEU A C 1
ATOM 795 O O . LEU A 1 106 ? 5.989 -2.964 -7.491 1.00 95.62 106 LEU A O 1
ATOM 799 N N . THR A 1 107 ? 4.250 -3.558 -8.756 1.00 95.44 107 THR A N 1
ATOM 800 C CA . THR A 1 107 ? 5.069 -4.303 -9.718 1.00 95.44 107 THR A CA 1
ATOM 801 C C . THR A 1 107 ? 6.014 -3.363 -10.471 1.00 95.44 107 THR A C 1
ATOM 803 O O . THR A 1 107 ? 7.206 -3.641 -10.541 1.00 95.44 107 THR A O 1
ATOM 806 N N . LEU A 1 108 ? 5.512 -2.229 -10.983 1.00 93.81 108 LEU A N 1
ATOM 807 C CA . LEU A 1 108 ? 6.358 -1.221 -11.638 1.00 93.81 108 LEU A CA 1
ATOM 808 C C . LEU A 1 108 ? 7.408 -0.651 -10.679 1.00 93.81 108 LEU A C 1
ATOM 810 O O . LEU A 1 108 ? 8.545 -0.420 -11.078 1.00 93.81 108 LEU A O 1
ATOM 814 N N . ASP A 1 109 ? 7.032 -0.445 -9.417 1.00 95.31 109 ASP A N 1
ATOM 815 C CA . ASP A 1 109 ? 7.945 -0.009 -8.361 1.00 95.31 109 ASP A CA 1
ATOM 816 C C . ASP A 1 109 ? 9.095 -1.007 -8.174 1.00 95.31 109 ASP A C 1
ATOM 818 O O . ASP A 1 109 ? 10.259 -0.636 -8.267 1.00 95.31 109 ASP A O 1
ATOM 822 N N . MET A 1 110 ? 8.771 -2.292 -8.011 1.00 94.69 110 MET A N 1
ATOM 823 C CA . MET A 1 110 ? 9.736 -3.380 -7.823 1.00 94.69 110 MET A CA 1
ATOM 824 C C . MET A 1 110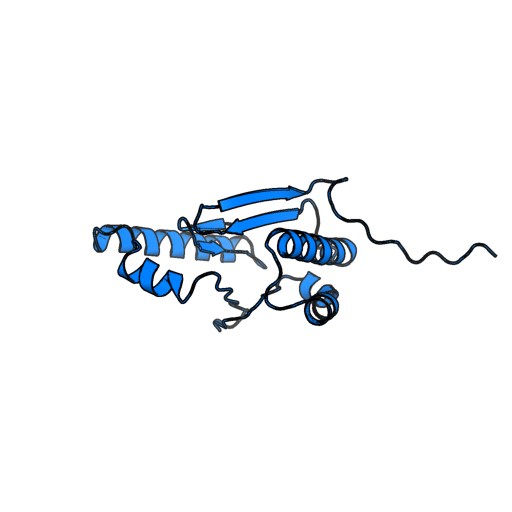 ? 10.625 -3.631 -9.051 1.00 94.69 110 MET A C 1
ATOM 826 O O . MET A 1 110 ? 11.739 -4.127 -8.901 1.00 94.69 110 MET A O 1
ATOM 830 N N . GLU A 1 111 ? 10.151 -3.328 -10.263 1.00 92.31 111 GLU A N 1
ATOM 831 C CA . GLU A 1 111 ? 10.953 -3.443 -11.490 1.00 92.31 111 GLU A CA 1
ATOM 832 C C . GLU A 1 111 ? 11.981 -2.307 -11.634 1.00 92.31 111 GLU A C 1
ATOM 834 O O . GLU A 1 111 ? 13.020 -2.497 -12.271 1.00 92.31 111 GLU A O 1
ATOM 839 N N . LEU A 1 112 ? 11.701 -1.130 -11.063 1.00 92.06 112 LEU A N 1
ATOM 840 C CA . LEU A 1 112 ? 12.482 0.092 -11.278 1.00 92.06 112 LEU A CA 1
ATOM 841 C C . LEU A 1 112 ? 13.319 0.514 -10.061 1.00 92.06 112 LEU A C 1
ATOM 843 O O . LEU A 1 112 ? 14.404 1.073 -10.237 1.00 92.06 112 LEU A O 1
ATOM 847 N N . ASP A 1 113 ? 12.846 0.251 -8.844 1.00 95.62 113 ASP A N 1
ATOM 848 C CA . ASP A 1 113 ? 13.528 0.579 -7.594 1.00 95.62 113 ASP A CA 1
ATOM 849 C C . ASP A 1 113 ? 14.309 -0.625 -7.054 1.00 95.62 113 ASP A C 1
ATOM 851 O O . ASP A 1 113 ? 13.741 -1.615 -6.601 1.00 95.62 113 ASP A O 1
ATOM 855 N N . GLY A 1 114 ? 15.640 -0.509 -7.019 1.00 93.94 114 GLY A N 1
ATOM 856 C CA . GLY A 1 114 ? 16.525 -1.554 -6.494 1.00 93.94 114 GLY A CA 1
ATOM 857 C C . GLY A 1 114 ? 16.422 -1.794 -4.983 1.00 93.94 114 GLY A C 1
ATOM 858 O O . GLY A 1 114 ? 17.012 -2.752 -4.484 1.00 93.94 114 GLY A O 1
ATOM 859 N N . SER A 1 115 ? 15.714 -0.933 -4.248 1.00 93.50 115 SER A N 1
ATOM 860 C CA . SER A 1 115 ? 15.411 -1.130 -2.825 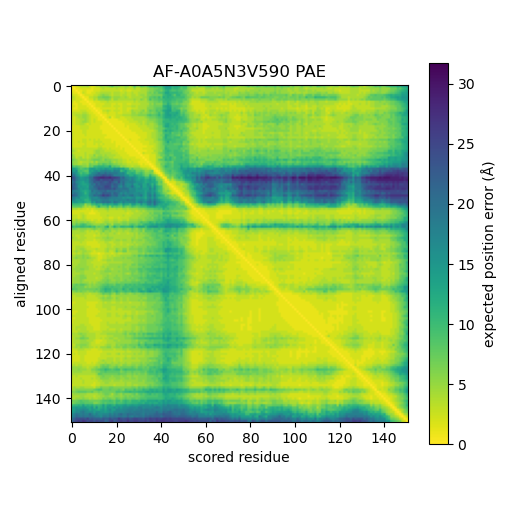1.00 93.50 115 SER A CA 1
ATOM 861 C C . SER A 1 115 ? 14.020 -1.720 -2.555 1.00 93.50 115 SER A C 1
ATOM 863 O O . SER A 1 115 ? 13.739 -2.099 -1.415 1.00 93.50 115 SER A O 1
ATOM 865 N N . SER A 1 116 ? 13.201 -1.884 -3.598 1.00 93.62 116 SER A N 1
ATOM 866 C CA . SER A 1 116 ? 11.913 -2.581 -3.569 1.00 93.62 116 SER A CA 1
ATOM 867 C C . SER A 1 116 ? 12.051 -3.996 -4.142 1.00 93.62 116 SER A C 1
ATOM 869 O O . SER A 1 116 ? 12.886 -4.265 -5.003 1.00 93.62 116 SER A O 1
ATOM 871 N N . GLY A 1 117 ? 11.244 -4.948 -3.663 1.00 93.25 117 GLY A N 1
ATOM 872 C CA . GLY A 1 117 ? 11.292 -6.320 -4.172 1.00 93.25 117 GLY A CA 1
ATOM 873 C C . GLY A 1 117 ? 10.590 -7.360 -3.300 1.00 93.25 117 GLY A C 1
ATOM 874 O O . GLY A 1 117 ? 9.982 -7.053 -2.277 1.00 93.25 117 GLY A O 1
ATOM 875 N N . GLY A 1 118 ? 10.709 -8.627 -3.702 1.00 94.44 118 GLY A N 1
ATOM 876 C CA . GLY A 1 118 ? 10.175 -9.765 -2.956 1.00 94.44 118 GLY A CA 1
ATOM 877 C C . GLY A 1 118 ? 8.733 -10.101 -3.328 1.00 94.44 118 GLY A C 1
ATOM 878 O O . GLY A 1 118 ? 8.492 -10.714 -4.365 1.00 94.44 118 GLY A O 1
ATOM 879 N N . VAL A 1 119 ? 7.791 -9.769 -2.447 1.00 95.44 119 VAL A N 1
ATOM 880 C CA . VAL A 1 119 ? 6.381 -10.179 -2.544 1.00 95.44 119 VAL A CA 1
ATOM 881 C C . VAL A 1 119 ? 5.472 -8.972 -2.381 1.00 95.44 119 VAL A C 1
ATOM 883 O O . VAL A 1 119 ? 5.807 -8.041 -1.650 1.00 95.44 119 VAL A O 1
ATOM 886 N N . ILE A 1 120 ? 4.296 -9.007 -3.005 1.00 96.69 120 ILE A N 1
ATOM 887 C CA . ILE A 1 120 ? 3.290 -7.962 -2.815 1.00 96.69 120 ILE A CA 1
ATOM 888 C C . ILE A 1 120 ? 2.310 -8.432 -1.741 1.00 96.69 120 ILE A C 1
ATOM 890 O O . ILE A 1 120 ? 1.664 -9.468 -1.893 1.00 96.69 120 ILE A O 1
ATOM 894 N N . GLN A 1 121 ? 2.196 -7.667 -0.656 1.00 95.06 121 GLN A N 1
ATOM 895 C CA . GLN A 1 121 ? 1.213 -7.896 0.401 1.00 95.06 121 GLN A CA 1
ATOM 896 C C . GLN A 1 121 ? 0.082 -6.877 0.262 1.00 95.06 121 GLN A C 1
ATOM 898 O O . GLN A 1 121 ? 0.308 -5.676 0.398 1.00 95.06 121 GLN A O 1
ATOM 903 N N . LEU A 1 122 ? -1.125 -7.366 -0.005 1.00 95.00 122 LEU A N 1
ATOM 904 C CA . LEU A 1 122 ? -2.342 -6.580 -0.149 1.00 95.00 122 LEU A CA 1
ATOM 905 C C . LEU A 1 122 ? -3.319 -6.878 0.981 1.00 95.00 122 LEU A C 1
ATOM 907 O O . LEU A 1 122 ? -3.329 -7.951 1.590 1.00 95.00 122 LEU A O 1
ATOM 911 N N . ALA A 1 123 ? -4.139 -5.874 1.243 1.00 92.31 123 ALA A N 1
ATOM 912 C CA . ALA A 1 123 ? -4.937 -5.764 2.437 1.00 92.31 123 ALA A CA 1
ATOM 913 C C . ALA A 1 123 ? -6.180 -4.938 2.109 1.00 92.31 123 ALA A C 1
ATOM 915 O O . ALA A 1 123 ? -6.064 -3.748 1.822 1.00 92.31 123 ALA A O 1
ATOM 916 N N . ALA A 1 124 ? -7.352 -5.568 2.128 1.00 91.94 124 ALA A N 1
ATOM 917 C CA . ALA A 1 124 ? -8.627 -4.901 1.899 1.00 91.94 124 ALA A CA 1
ATOM 918 C C . ALA A 1 124 ? -9.415 -4.831 3.210 1.00 91.94 124 ALA A C 1
ATOM 920 O O . ALA A 1 124 ? -9.785 -5.862 3.771 1.00 91.94 124 ALA A O 1
ATOM 921 N N . ILE A 1 125 ? -9.651 -3.607 3.688 1.00 87.69 125 ILE A N 1
ATOM 922 C CA . ILE A 1 125 ? -10.367 -3.325 4.936 1.00 87.69 125 ILE A CA 1
ATOM 923 C C . ILE A 1 125 ? -11.804 -2.922 4.589 1.00 87.69 125 ILE A C 1
ATOM 925 O O . ILE A 1 125 ? -12.032 -1.846 4.035 1.00 87.69 125 ILE A O 1
ATOM 929 N N . GLU A 1 126 ? -12.771 -3.763 4.945 1.00 84.75 126 GLU A N 1
ATOM 930 C CA . GLU A 1 126 ? -14.206 -3.530 4.741 1.00 84.75 126 GLU A CA 1
ATOM 931 C C . GLU A 1 126 ? -14.976 -3.631 6.064 1.00 84.75 126 GLU A C 1
ATOM 933 O O . GLU A 1 126 ? -14.442 -4.068 7.083 1.00 84.75 126 GLU A O 1
ATOM 938 N N . GLU A 1 127 ? -16.257 -3.249 6.064 1.00 77.81 127 GLU A N 1
ATOM 939 C CA . GLU A 1 127 ? -17.118 -3.366 7.254 1.00 77.81 127 GLU A CA 1
ATOM 940 C C . GLU A 1 127 ? -17.296 -4.814 7.715 1.00 77.81 127 GLU A C 1
ATOM 942 O O . GLU A 1 127 ? -17.364 -5.085 8.912 1.00 77.81 127 GLU A O 1
ATOM 947 N N . SER A 1 128 ? -17.289 -5.761 6.776 1.00 81.31 128 SER A N 1
ATOM 948 C CA . SER A 1 128 ? -17.318 -7.196 7.068 1.00 81.31 128 SER A CA 1
ATOM 949 C C . SER A 1 128 ? -16.031 -7.726 7.702 1.00 81.31 128 SER A C 1
ATOM 951 O O . SER A 1 128 ? -16.023 -8.853 8.197 1.00 81.31 128 SER A O 1
ATOM 953 N N . GLY A 1 129 ? -14.949 -6.947 7.675 1.00 80.75 129 GLY A N 1
ATOM 954 C CA . GLY A 1 129 ? -13.651 -7.317 8.212 1.00 80.75 129 GLY A CA 1
ATOM 955 C C . GLY A 1 129 ? -12.522 -7.164 7.199 1.00 80.75 129 GLY A C 1
ATOM 956 O O . GLY A 1 129 ? -12.626 -6.459 6.196 1.00 80.75 129 GLY A O 1
ATOM 957 N N . MET A 1 130 ? -11.416 -7.835 7.507 1.00 84.44 130 MET A N 1
ATOM 958 C CA . MET A 1 130 ? -10.153 -7.690 6.801 1.00 84.44 130 MET A CA 1
ATOM 959 C C . MET A 1 130 ? -9.863 -8.887 5.900 1.00 84.44 130 MET A C 1
ATOM 961 O O . MET A 1 130 ? -9.869 -10.027 6.365 1.00 84.44 130 MET A O 1
ATOM 965 N N . GLU A 1 131 ? -9.511 -8.622 4.645 1.00 90.19 131 GLU A N 1
ATOM 966 C CA . GLU A 1 131 ? -9.027 -9.634 3.711 1.00 90.19 131 GLU A CA 1
ATOM 967 C C . GLU A 1 131 ? -7.553 -9.408 3.370 1.00 90.19 131 GLU A C 1
ATOM 969 O O . GLU A 1 131 ? -7.136 -8.309 2.999 1.00 90.19 131 GLU A O 1
ATOM 974 N N . TRP A 1 132 ? -6.763 -10.474 3.489 1.00 90.25 132 TRP A N 1
ATOM 975 C CA . TRP A 1 132 ? -5.339 -10.477 3.180 1.00 90.25 132 TRP A CA 1
ATOM 976 C C . TRP A 1 132 ? -5.065 -11.269 1.9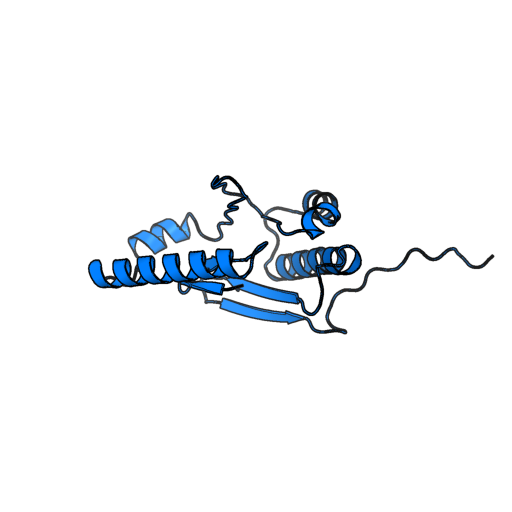14 1.00 90.25 132 TRP A C 1
ATOM 978 O O . TRP A 1 132 ? -5.499 -12.412 1.780 1.00 90.25 132 TRP A O 1
ATOM 988 N N . GLN A 1 133 ? -4.262 -10.691 1.030 1.00 93.06 133 GLN A N 1
ATOM 989 C CA . GLN A 1 133 ? -3.793 -11.351 -0.178 1.00 93.06 133 GLN A CA 1
ATOM 990 C C . GLN A 1 133 ? -2.284 -11.159 -0.309 1.00 93.06 133 GLN A C 1
ATOM 992 O O . GLN A 1 133 ? -1.759 -10.068 -0.110 1.00 93.06 133 GLN A O 1
ATOM 997 N N . VAL A 1 134 ? -1.569 -12.230 -0.644 1.00 95.50 134 VAL A N 1
ATOM 998 C CA . VAL A 1 134 ? -0.127 -12.180 -0.896 1.00 95.50 134 VAL A CA 1
ATOM 999 C C . VAL A 1 134 ? 0.121 -12.693 -2.303 1.00 95.50 134 VAL A C 1
ATOM 1001 O O . VAL A 1 134 ? -0.221 -13.834 -2.597 1.00 95.50 134 VAL A O 1
ATOM 1004 N N . LEU A 1 135 ? 0.717 -11.858 -3.154 1.00 95.25 135 LEU A N 1
ATOM 1005 C CA . LEU A 1 135 ? 1.103 -12.229 -4.512 1.00 95.25 135 LEU A CA 1
ATOM 1006 C C . LEU A 1 135 ? 2.580 -12.621 -4.517 1.00 95.25 135 LEU A C 1
ATOM 1008 O O . LEU A 1 135 ? 3.459 -11.832 -4.153 1.00 95.25 135 LEU A O 1
ATOM 1012 N N . LEU A 1 136 ? 2.839 -13.863 -4.921 1.00 94.56 136 LEU A N 1
ATOM 1013 C CA . LEU A 1 136 ? 4.167 -14.466 -4.956 1.00 94.56 136 LEU A CA 1
ATOM 1014 C C . LEU A 1 136 ? 4.588 -14.722 -6.400 1.00 94.56 136 LEU A C 1
ATOM 1016 O O . LEU A 1 136 ? 3.800 -15.264 -7.164 1.00 94.56 136 LEU A O 1
ATOM 1020 N N . GLY A 1 137 ? 5.840 -14.403 -6.740 1.00 90.94 137 GLY A N 1
ATOM 1021 C CA . GLY A 1 137 ? 6.513 -14.877 -7.953 1.00 90.94 137 GLY A CA 1
ATOM 1022 C C . GLY A 1 137 ? 5.692 -14.737 -9.238 1.00 90.94 137 GLY A C 1
ATOM 1023 O O . GLY A 1 137 ? 5.633 -13.670 -9.836 1.00 90.94 137 GLY A O 1
ATOM 1024 N N . ASP A 1 138 ? 5.095 -15.839 -9.687 1.00 91.12 138 ASP A N 1
ATOM 1025 C CA . ASP A 1 138 ? 4.297 -15.934 -10.911 1.00 91.12 138 ASP A CA 1
ATOM 1026 C C . ASP A 1 138 ? 2.938 -15.221 -10.849 1.00 91.12 138 ASP A C 1
ATOM 1028 O O . ASP A 1 138 ? 2.398 -14.881 -11.900 1.00 91.12 138 ASP A O 1
ATOM 1032 N N . GLN A 1 139 ? 2.417 -14.962 -9.649 1.00 91.50 139 GLN A N 1
ATOM 1033 C CA . GLN A 1 139 ? 1.169 -14.226 -9.417 1.00 91.50 139 GLN A CA 1
ATOM 1034 C C . GLN A 1 139 ? 1.346 -12.707 -9.508 1.00 91.50 139 GLN A C 1
ATOM 1036 O O . GLN A 1 139 ? 0.362 -11.978 -9.624 1.00 91.50 139 GLN A O 1
ATOM 1041 N N . ILE A 1 140 ? 2.588 -12.220 -9.425 1.00 93.94 140 ILE A N 1
ATOM 1042 C CA . ILE A 1 140 ? 2.892 -10.799 -9.575 1.00 93.94 140 ILE A CA 1
ATOM 1043 C C . ILE A 1 140 ? 2.681 -10.427 -11.054 1.00 93.94 140 ILE A C 1
ATOM 1045 O O . ILE A 1 140 ? 3.175 -11.150 -11.931 1.00 93.94 140 ILE A O 1
ATOM 1049 N N . PRO A 1 141 ? 1.940 -9.339 -11.354 1.00 92.69 141 PRO A N 1
ATOM 1050 C CA . PRO A 1 141 ? 1.788 -8.829 -12.713 1.00 92.69 141 PRO A CA 1
ATOM 1051 C C . PRO A 1 141 ? 3.131 -8.713 -13.442 1.00 92.69 141 PRO A C 1
ATOM 1053 O O . PRO A 1 141 ? 4.174 -8.523 -12.828 1.00 92.69 141 PRO A O 1
ATOM 1056 N N . LYS A 1 142 ? 3.125 -8.841 -14.770 1.00 89.69 142 LYS A N 1
ATOM 1057 C CA . LYS A 1 142 ? 4.341 -8.710 -15.583 1.00 89.69 142 LYS A CA 1
ATOM 1058 C C . LYS A 1 142 ? 4.123 -7.664 -16.652 1.00 89.69 142 LYS A C 1
ATOM 1060 O O . LYS A 1 142 ? 3.150 -7.754 -17.404 1.00 89.69 142 LYS A O 1
ATOM 1065 N N . PHE A 1 143 ? 5.047 -6.719 -16.756 1.00 87.50 143 PHE A N 1
ATOM 1066 C CA . PHE A 1 143 ? 5.049 -5.754 -17.843 1.00 87.50 143 PHE A CA 1
ATOM 1067 C C . PHE A 1 143 ? 5.938 -6.233 -18.987 1.00 87.50 143 PHE A C 1
ATOM 1069 O O . PHE A 1 143 ? 6.899 -6.983 -18.815 1.00 87.50 143 PHE A O 1
ATOM 1076 N N . THR A 1 144 ? 5.559 -5.865 -20.210 1.00 85.75 144 THR A N 1
ATOM 1077 C CA . THR A 1 144 ? 6.337 -6.245 -21.391 1.00 85.75 144 THR A CA 1
ATOM 1078 C C . THR A 1 144 ? 7.549 -5.335 -21.499 1.00 85.75 144 THR A C 1
ATOM 1080 O O . THR A 1 144 ? 7.403 -4.120 -21.617 1.00 85.75 144 THR A O 1
ATOM 1083 N N . ASN A 1 145 ? 8.742 -5.927 -21.519 1.00 80.62 145 ASN A N 1
ATOM 1084 C CA . ASN A 1 145 ? 9.965 -5.183 -21.786 1.00 80.62 145 ASN A CA 1
ATOM 1085 C C . ASN A 1 145 ? 9.975 -4.674 -23.229 1.00 80.62 145 ASN A C 1
ATOM 1087 O O . ASN A 1 145 ? 9.648 -5.407 -24.164 1.00 80.62 145 ASN A O 1
ATOM 1091 N N . ALA A 1 146 ? 10.403 -3.428 -23.417 1.00 80.44 146 ALA A N 1
ATOM 1092 C CA . ALA A 1 146 ? 10.598 -2.865 -24.743 1.00 80.44 146 ALA A CA 1
ATOM 1093 C C . ALA A 1 146 ? 11.778 -3.566 -25.438 1.00 80.44 146 ALA A C 1
ATOM 1095 O O . ALA A 1 146 ? 12.941 -3.237 -25.211 1.00 80.44 146 ALA A O 1
ATOM 1096 N N . THR A 1 147 ? 11.485 -4.549 -26.287 1.00 83.19 147 THR A N 1
ATOM 1097 C CA . THR A 1 147 ? 12.472 -5.184 -27.166 1.00 83.19 147 THR A CA 1
ATOM 1098 C C . THR A 1 147 ? 12.429 -4.540 -28.544 1.00 83.19 147 THR A C 1
ATOM 1100 O O . THR A 1 147 ? 11.348 -4.325 -29.094 1.00 83.19 147 THR A O 1
ATOM 1103 N N . LEU A 1 148 ? 13.598 -4.268 -29.128 1.00 78.44 148 LEU A N 1
ATOM 1104 C CA . LEU A 1 148 ? 13.674 -3.870 -30.532 1.00 78.44 148 LEU A CA 1
ATOM 1105 C C . LEU A 1 148 ? 13.092 -4.993 -31.410 1.00 78.44 148 LEU A C 1
ATOM 1107 O O . LEU A 1 148 ? 13.386 -6.164 -31.150 1.00 78.44 148 LEU A O 1
ATOM 1111 N N . PRO A 1 149 ? 12.283 -4.673 -32.436 1.00 81.56 149 PRO A N 1
ATOM 1112 C CA . PRO A 1 149 ? 11.867 -5.675 -33.406 1.00 81.56 149 PRO A CA 1
ATOM 1113 C C . PRO A 1 149 ? 13.112 -6.267 -34.079 1.00 81.56 149 PRO A C 1
ATOM 1115 O O . PRO A 1 149 ? 14.057 -5.539 -34.391 1.00 81.56 149 PRO A O 1
ATOM 1118 N N . SER A 1 150 ? 13.131 -7.586 -34.277 1.00 76.62 150 SER A N 1
ATOM 1119 C CA . SER A 1 150 ? 14.186 -8.240 -35.054 1.00 76.62 150 SER A CA 1
ATOM 1120 C C . SER A 1 150 ? 14.196 -7.659 -36.469 1.00 76.62 150 SER A C 1
ATOM 1122 O O . SER A 1 150 ? 13.149 -7.665 -37.120 1.00 76.62 150 SER A O 1
ATOM 1124 N N . LEU A 1 151 ? 15.357 -7.140 -36.884 1.00 65.12 151 LEU A N 1
ATOM 1125 C CA . LEU A 1 151 ? 15.628 -6.598 -38.222 1.00 65.12 151 LEU A CA 1
ATOM 1126 C C . LEU A 1 151 ? 15.405 -7.637 -39.326 1.00 65.12 151 LEU A C 1
ATOM 1128 O O . LEU A 1 151 ? 15.754 -8.817 -39.095 1.00 65.12 151 LEU A O 1
#

Solvent-accessible surface area (backbone atoms only — not comparable to full-atom values): 9579 Å² total; per-residue (Å²): 117,45,79,59,48,102,89,39,74,44,82,78,69,78,61,66,69,59,53,47,54,51,49,55,52,49,34,50,51,52,53,49,51,25,59,74,66,74,35,69,89,60,55,57,71,51,36,59,48,35,71,81,54,61,89,77,38,76,45,69,55,97,86,79,49,79,44,82,39,98,68,82,83,68,59,86,34,33,79,76,33,49,66,58,50,66,72,66,63,65,86,90,64,50,72,69,56,45,53,50,49,53,46,48,49,51,40,54,21,37,76,70,21,92,91,44,69,89,61,52,79,46,76,50,83,51,94,96,43,79,46,80,48,74,35,53,75,86,67,43,70,81,81,85,75,93,68,80,80,85,130

Foldseek 3Di:
DDDLDQQDDDDDADDPVVRVVVSVVSSVVLVVVCVVVVHNVDDDVCVVVCVVVPDWDWDQDPPRDIDIDNDDDDYDLCVQQVVVLVVPDDPPDDPVRVQVSQLVSLLSSQVPDPVRDAKDWDWDQDPVGIDIDIQGDVSRDDDDDDDDPDD

Radius of gyration: 18.23 Å; Cα contacts (8 Å, |Δi|>4): 128; chains: 1; bounding box: 38×33×69 Å

Sequence (151 aa):
MTPIHDCIFCCHSGSAADTQAVADGIIYQLGFLSIELNEPLLVHTAASLFKEIWGQVYSVPMGSMMVQQSFATGGSGNSYIYGCVNATYREGITKEECLQFTANALTLDMELDGSSGGVIQLAAIEESGMEWQVLLGDQIPKFTNATLPSL

pLDDT: mean 84.32, std 12.97, range [40.78, 96.69]

InterPro domains:
  IPR000243 Peptidase T1A, proteasome beta-subunit [PR00141] (75-86)
  IPR000243 Peptidase T1A, proteasome beta-subunit [PR00141] (86-97)
  IPR000243 Peptidase T1A, proteasome beta-subunit [PR00141] (111-122)
  IPR001353 Proteasome, subunit alpha/beta [PF00227] (55-124)
  IPR023333 Proteasome B-type subunit [PTHR32194] (55-143)
  IPR029055 Nucleophile aminohydrolases, N-terminal [G3DSA:3.60.20.10] (52-151)
  IPR029055 Nucleophile aminohydrolases, N-terminal [SSF56235] (2-144)

Nearest PDB structures (foldseek):
  8ypk-assembly1_F  TM=8.854E-01  e=6.364E-16  Mus musculus
  8fz5-assembly1_H  TM=8.863E-01  e=1.610E-15  Bos taurus
  8qyo-assembly1_b  TM=8.861E-01  e=5.547E-15  Homo sapiens
  8tm6-assembly1_b  TM=8.820E-01  e=1.689E-14  Homo sapiens
  3unf-assembly1_N  TM=8.648E-01  e=1.347E-11  Mus musculus